Protein AF-A0A3D5AUF2-F1 (afdb_monomer)

Solvent-accessible surface area (backbone atoms only — not comparable to full-atom values): 5116 Å² total; per-residue (Å²): 109,68,64,58,37,48,53,31,47,53,49,15,52,51,29,41,76,70,74,36,33,68,60,12,42,67,47,28,70,62,32,28,60,52,25,47,77,66,73,35,57,71,59,16,43,53,36,37,44,51,42,20,55,33,28,48,73,65,71,35,25,65,64,16,30,60,46,20,51,52,38,53,74,67,53,58,92,84,43,86,61,44,66,59,33,48,50,52,28,53,54,18,48,63,55,59,72,55,132

Structure (mmCIF, N/CA/C/O backbone):
data_AF-A0A3D5AUF2-F1
#
_entry.id   AF-A0A3D5AUF2-F1
#
loop_
_atom_site.group_PDB
_atom_site.id
_atom_site.type_symbol
_atom_site.label_atom_id
_atom_site.label_alt_id
_atom_site.label_comp_id
_atom_site.label_asym_id
_atom_site.label_entity_id
_atom_site.label_seq_id
_atom_site.pdbx_PDB_ins_code
_atom_site.Cartn_x
_atom_site.Cartn_y
_atom_site.Cartn_z
_atom_site.occupancy
_atom_site.B_iso_or_equiv
_atom_site.auth_seq_id
_atom_site.auth_comp_id
_atom_site.auth_asym_id
_atom_site.auth_atom_id
_atom_site.pdbx_PDB_model_num
ATOM 1 N N . ARG A 1 1 ? 6.805 1.127 -19.909 1.00 87.06 1 ARG A N 1
ATOM 2 C CA . ARG A 1 1 ? 5.737 0.360 -19.183 1.00 87.06 1 ARG A CA 1
ATOM 3 C C . ARG A 1 1 ? 5.861 0.591 -17.683 1.00 87.06 1 ARG A C 1
ATOM 5 O O . ARG A 1 1 ? 4.849 0.850 -17.045 1.00 87.06 1 ARG A O 1
ATOM 12 N N . TYR A 1 2 ? 7.086 0.553 -17.166 1.00 95.31 2 TYR A N 1
ATOM 13 C CA . TYR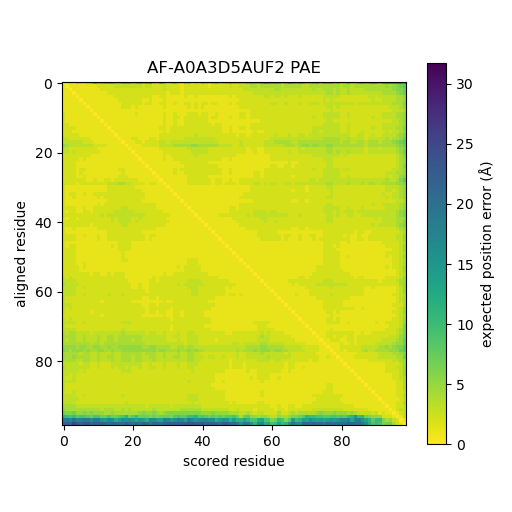 A 1 2 ? 7.447 0.970 -15.814 1.00 95.31 2 TYR A CA 1
ATOM 14 C C . TYR A 1 2 ? 7.027 2.418 -15.503 1.00 95.31 2 TYR A C 1
ATOM 16 O O . TYR A 1 2 ? 6.354 2.681 -14.515 1.00 95.31 2 TYR A O 1
ATOM 24 N N . GLU A 1 3 ? 7.287 3.345 -16.423 1.00 97.69 3 GLU A N 1
ATOM 25 C CA . GLU A 1 3 ? 6.948 4.770 -16.304 1.00 97.69 3 GLU A CA 1
ATOM 26 C C . GLU A 1 3 ? 5.436 4.993 -16.197 1.00 97.69 3 GLU A C 1
ATOM 28 O O . GLU A 1 3 ? 4.979 5.861 -15.465 1.00 97.69 3 GLU A O 1
ATOM 33 N N . LEU A 1 4 ? 4.639 4.177 -16.896 1.00 96.31 4 LEU A N 1
ATOM 34 C CA . LEU A 1 4 ? 3.178 4.234 -16.808 1.00 96.31 4 LEU A CA 1
ATOM 35 C C . LEU A 1 4 ? 2.663 3.723 -15.457 1.00 96.31 4 LEU A C 1
ATOM 37 O O . LEU A 1 4 ? 1.627 4.198 -14.993 1.00 96.31 4 LEU A O 1
ATOM 41 N N . ALA A 1 5 ? 3.360 2.768 -14.833 1.00 97.75 5 ALA A N 1
ATOM 42 C CA . ALA A 1 5 ? 3.041 2.314 -13.482 1.00 97.75 5 ALA A CA 1
ATOM 43 C C . ALA A 1 5 ? 3.370 3.404 -12.451 1.00 97.75 5 ALA A C 1
ATOM 45 O O . ALA A 1 5 ? 2.528 3.706 -11.608 1.00 97.75 5 ALA A O 1
ATOM 46 N N . TRP A 1 6 ? 4.516 4.079 -12.588 1.00 98.38 6 TRP A N 1
ATOM 47 C CA . TRP A 1 6 ? 4.847 5.258 -11.781 1.00 98.38 6 TRP A CA 1
ATOM 48 C C . TRP A 1 6 ? 3.850 6.397 -11.957 1.00 98.38 6 TRP A C 1
ATOM 50 O O . TRP A 1 6 ? 3.315 6.893 -10.973 1.00 98.38 6 TRP A O 1
ATOM 60 N N . LEU A 1 7 ? 3.498 6.742 -13.197 1.00 98.25 7 LEU A N 1
ATOM 61 C CA . LEU A 1 7 ? 2.505 7.781 -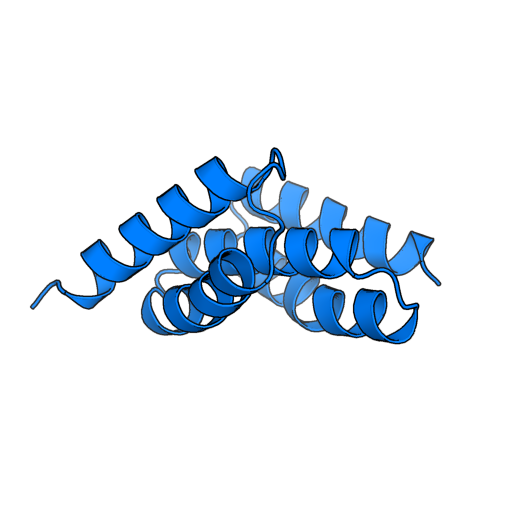13.469 1.00 98.25 7 LEU A CA 1
ATOM 62 C C . LEU A 1 7 ? 1.138 7.446 -12.849 1.00 98.25 7 LEU A C 1
ATOM 64 O O . LEU A 1 7 ? 0.396 8.336 -12.435 1.00 98.25 7 LEU A O 1
ATOM 68 N N . ALA A 1 8 ? 0.779 6.162 -12.794 1.00 98.06 8 ALA A N 1
ATOM 69 C CA . ALA A 1 8 ? -0.427 5.714 -12.112 1.00 98.06 8 ALA A CA 1
ATOM 70 C C . ALA A 1 8 ? -0.329 5.844 -10.590 1.00 98.06 8 ALA A C 1
ATOM 72 O O . ALA A 1 8 ? -1.279 6.323 -9.971 1.00 98.06 8 ALA A O 1
ATOM 73 N N . LEU A 1 9 ? 0.810 5.466 -10.010 1.00 98.56 9 LEU A N 1
ATOM 74 C CA . LEU A 1 9 ? 1.073 5.595 -8.582 1.00 98.56 9 LEU A CA 1
ATOM 75 C C . LEU A 1 9 ? 1.059 7.060 -8.129 1.00 98.56 9 LEU A C 1
ATOM 77 O O . LEU A 1 9 ? 0.362 7.407 -7.178 1.00 98.56 9 LEU A O 1
ATOM 81 N N . ASP A 1 10 ? 1.785 7.927 -8.828 1.00 98.56 10 ASP A N 1
ATOM 82 C CA . ASP A 1 10 ? 1.872 9.345 -8.483 1.00 98.56 10 ASP A CA 1
ATOM 83 C C . ASP A 1 10 ? 0.539 10.056 -8.718 1.00 98.56 10 ASP A C 1
ATOM 85 O O . ASP A 1 10 ? 0.102 10.837 -7.876 1.00 98.56 10 ASP A O 1
ATOM 89 N N . GLY A 1 11 ? -0.177 9.707 -9.793 1.00 98.31 11 GLY A N 1
ATOM 90 C CA . GLY A 1 11 ? -1.539 10.188 -10.015 1.00 98.31 11 GLY A CA 1
ATOM 91 C C . GLY A 1 11 ? -2.493 9.809 -8.879 1.00 98.31 11 GLY A C 1
ATOM 92 O O . GLY A 1 11 ? -3.282 10.643 -8.446 1.00 98.31 11 GLY A O 1
ATOM 93 N N . ALA A 1 12 ? -2.399 8.586 -8.348 1.00 98.38 12 ALA A N 1
ATOM 94 C CA . ALA A 1 12 ? -3.206 8.176 -7.201 1.00 98.38 12 ALA A CA 1
ATOM 95 C C . ALA A 1 12 ? -2.873 8.985 -5.937 1.00 98.38 12 ALA A C 1
ATOM 97 O O . ALA A 1 12 ? -3.778 9.394 -5.216 1.00 98.38 12 ALA A O 1
ATOM 98 N N . ARG A 1 13 ? -1.591 9.268 -5.683 1.00 97.88 13 ARG A N 1
ATOM 99 C CA . ARG A 1 13 ? -1.162 10.090 -4.537 1.00 97.88 13 ARG A CA 1
ATOM 100 C C . ARG A 1 13 ? -1.657 11.526 -4.633 1.00 97.88 13 ARG A C 1
ATOM 102 O O . ARG A 1 13 ? -2.085 12.077 -3.624 1.00 97.88 13 ARG A O 1
ATOM 109 N N . VAL A 1 14 ? -1.616 12.111 -5.831 1.00 98.44 14 VAL A N 1
ATOM 110 C CA . VAL A 1 14 ? -2.167 13.449 -6.081 1.00 98.44 14 VAL A CA 1
ATOM 111 C C . VAL A 1 14 ? -3.668 13.454 -5.808 1.00 98.44 14 VAL A C 1
ATOM 113 O O . VAL A 1 14 ? -4.115 14.260 -5.003 1.00 98.44 14 VAL A O 1
ATOM 116 N N . LEU A 1 15 ? -4.425 12.513 -6.383 1.00 98.50 15 LEU A N 1
ATOM 117 C CA . LEU A 1 15 ? -5.873 12.405 -6.155 1.00 98.50 15 LEU A CA 1
ATOM 118 C C . LEU A 1 15 ? -6.210 12.249 -4.664 1.00 98.50 15 LEU A C 1
ATOM 120 O O . LEU A 1 15 ? -7.082 12.947 -4.152 1.00 98.50 15 LEU A O 1
ATOM 124 N N . ALA A 1 16 ? -5.473 11.402 -3.940 1.00 97.12 16 ALA A N 1
ATOM 125 C CA . ALA A 1 16 ? -5.660 11.230 -2.501 1.00 97.12 16 ALA A CA 1
ATOM 126 C C . ALA A 1 16 ? -5.385 12.532 -1.727 1.00 97.12 16 ALA A C 1
ATOM 128 O O . ALA A 1 16 ? -6.181 12.924 -0.876 1.00 97.12 16 ALA A O 1
ATOM 129 N N . GLY A 1 17 ? -4.293 13.235 -2.049 1.00 96.06 17 GLY A N 1
ATOM 130 C CA . GLY A 1 17 ? -3.944 14.519 -1.433 1.00 96.06 17 GLY A CA 1
ATOM 131 C C . GLY A 1 17 ? -4.892 15.668 -1.794 1.00 96.06 17 GLY A C 1
ATOM 132 O O . GLY A 1 17 ? -5.003 16.628 -1.036 1.00 96.06 17 GLY A O 1
ATOM 133 N N . SER A 1 18 ? -5.594 15.566 -2.924 1.00 97.50 18 SER A N 1
ATOM 134 C CA . SER A 1 18 ? -6.585 16.541 -3.392 1.00 97.50 18 SER A CA 1
ATOM 135 C C . SER A 1 18 ? -8.004 16.285 -2.870 1.00 97.50 18 SER A C 1
ATOM 137 O O . SER A 1 18 ? -8.908 17.044 -3.205 1.00 97.50 18 SER A O 1
ATOM 139 N N . GLY A 1 19 ? -8.208 15.265 -2.029 1.00 96.88 19 GLY A N 1
A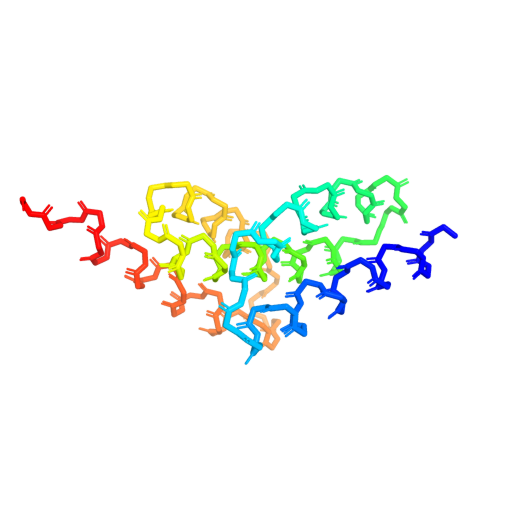TOM 140 C CA . GLY A 1 19 ? -9.523 14.950 -1.464 1.00 96.88 19 GLY A CA 1
ATOM 141 C C . GLY A 1 19 ? -10.418 14.113 -2.381 1.00 96.88 19 GLY A C 1
ATOM 142 O O . GLY A 1 19 ? -11.629 14.102 -2.189 1.00 96.88 19 GLY A O 1
ATOM 143 N N . GLU A 1 20 ? -9.834 13.387 -3.338 1.00 98.12 20 GLU A N 1
ATOM 144 C CA . GLU A 1 20 ? -10.534 12.459 -4.240 1.00 98.12 20 GLU A CA 1
ATOM 145 C C . GLU A 1 20 ? -10.093 10.993 -4.003 1.00 98.12 20 GLU A C 1
ATOM 147 O O . GLU A 1 20 ? -9.530 10.344 -4.898 1.00 98.12 20 GLU A O 1
ATOM 152 N N . PRO A 1 21 ? -10.282 10.436 -2.791 1.00 97.31 21 PRO A N 1
ATOM 153 C CA . PRO A 1 21 ? -9.697 9.151 -2.414 1.00 97.31 21 PRO A CA 1
ATOM 154 C C . PRO A 1 21 ? -10.307 7.950 -3.163 1.00 97.31 21 PRO A C 1
ATOM 156 O O . PRO A 1 21 ? -9.608 6.972 -3.425 1.00 97.31 21 PRO A O 1
ATOM 159 N N . GLU A 1 22 ? -11.560 8.013 -3.610 1.00 98.25 22 GLU A N 1
ATOM 160 C CA . GLU A 1 22 ? -1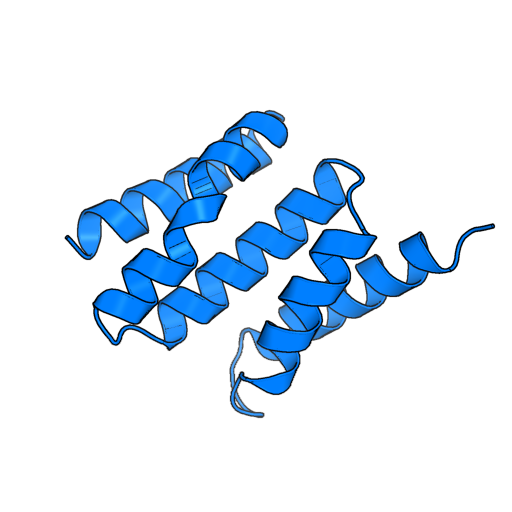2.189 6.968 -4.432 1.00 98.25 22 GLU A CA 1
ATOM 161 C C . GLU A 1 22 ? -11.580 6.912 -5.842 1.00 98.25 22 GLU A C 1
ATOM 163 O O . GLU A 1 22 ? -11.338 5.831 -6.400 1.00 98.25 22 GLU A O 1
ATOM 168 N N . ALA A 1 23 ? -11.275 8.079 -6.416 1.00 98.38 23 ALA A N 1
ATOM 169 C CA . ALA A 1 23 ? -10.565 8.175 -7.687 1.00 98.38 23 ALA A CA 1
ATOM 170 C C . ALA A 1 23 ? -9.121 7.676 -7.535 1.00 98.38 23 ALA A C 1
ATOM 172 O O . ALA A 1 23 ? -8.634 6.915 -8.378 1.00 98.38 23 ALA A O 1
ATOM 173 N N . ALA A 1 24 ? -8.458 8.030 -6.429 1.00 98.50 24 ALA A N 1
ATOM 174 C CA . ALA A 1 24 ? -7.140 7.508 -6.082 1.00 98.50 24 ALA A CA 1
ATOM 175 C C . ALA A 1 24 ? -7.141 5.976 -5.984 1.00 98.50 24 ALA A C 1
ATOM 177 O O . ALA A 1 24 ? -6.265 5.323 -6.560 1.00 98.50 24 ALA A O 1
ATOM 178 N N . LEU A 1 25 ? -8.150 5.394 -5.327 1.00 98.50 25 LEU A N 1
ATOM 179 C CA . LEU A 1 25 ? -8.278 3.946 -5.173 1.00 98.50 25 LEU A CA 1
ATOM 180 C C . LEU A 1 25 ? -8.422 3.260 -6.529 1.00 98.50 25 LEU A C 1
ATOM 182 O O . LEU A 1 25 ? -7.714 2.298 -6.831 1.00 98.50 25 LEU A O 1
ATOM 186 N N . THR A 1 26 ? -9.298 3.796 -7.378 1.00 98.31 26 THR A N 1
ATOM 187 C CA . THR A 1 26 ? -9.488 3.309 -8.751 1.00 98.31 26 THR A CA 1
ATOM 188 C C . THR A 1 26 ? -8.173 3.336 -9.531 1.00 98.31 26 THR A C 1
ATOM 190 O O . THR A 1 26 ? -7.838 2.388 -10.244 1.00 98.31 26 THR A O 1
ATOM 193 N N . ARG A 1 27 ? -7.390 4.407 -9.367 1.00 97.50 27 ARG A N 1
ATOM 194 C CA . ARG A 1 27 ? -6.116 4.606 -10.062 1.00 97.50 27 ARG A CA 1
ATOM 195 C C . ARG A 1 27 ? -5.028 3.632 -9.596 1.00 97.50 27 ARG A C 1
ATOM 197 O O . ARG A 1 27 ? -4.308 3.105 -10.447 1.00 97.50 27 ARG A O 1
ATOM 204 N N . VAL A 1 28 ? -4.903 3.392 -8.287 1.00 98.38 28 VAL A N 1
ATOM 205 C CA . VAL A 1 28 ? -3.812 2.586 -7.701 1.00 98.38 28 VAL A CA 1
ATOM 206 C C . VAL A 1 28 ? -4.065 1.077 -7.758 1.00 98.38 28 VAL A C 1
ATOM 208 O O . VAL A 1 28 ? -3.104 0.314 -7.794 1.00 98.38 28 VAL A O 1
ATOM 211 N N . ARG A 1 29 ? -5.325 0.625 -7.851 1.00 97.38 29 ARG A N 1
ATOM 212 C CA . ARG A 1 29 ? -5.711 -0.796 -7.715 1.00 97.38 29 ARG A CA 1
ATOM 213 C C . ARG A 1 29 ? -4.928 -1.773 -8.604 1.00 97.38 29 ARG A C 1
ATOM 215 O O . ARG A 1 29 ? -4.567 -2.848 -8.151 1.00 97.38 29 ARG A O 1
ATOM 222 N N . SER A 1 30 ? -4.623 -1.398 -9.850 1.00 96.06 30 SER A N 1
ATOM 223 C CA . SER A 1 30 ? -3.869 -2.265 -10.784 1.00 96.06 30 SER A CA 1
ATOM 224 C C . SER A 1 30 ? -2.348 -2.063 -10.760 1.00 96.06 30 SER A C 1
ATOM 226 O O . SER A 1 30 ? -1.618 -2.715 -11.506 1.00 96.06 30 SER A O 1
ATOM 228 N N . VAL A 1 31 ? -1.843 -1.112 -9.973 1.00 98.44 31 VAL A N 1
ATOM 229 C CA . VAL A 1 31 ? -0.431 -0.705 -10.004 1.00 98.44 31 VAL A CA 1
ATOM 230 C C . VAL A 1 31 ? 0.507 -1.751 -9.385 1.00 98.44 31 VAL A C 1
ATOM 232 O O . VAL A 1 31 ? 1.526 -2.037 -10.022 1.00 98.44 31 VAL A O 1
ATOM 235 N N . PRO A 1 32 ? 0.192 -2.382 -8.234 1.00 98.38 32 PRO A N 1
ATOM 236 C CA . PRO A 1 32 ? 1.041 -3.430 -7.662 1.00 98.38 32 PRO A CA 1
ATOM 237 C C . PRO A 1 32 ? 1.346 -4.570 -8.636 1.00 98.38 32 PRO A C 1
ATOM 239 O O . PRO A 1 32 ? 2.498 -4.956 -8.823 1.00 98.38 32 PRO A O 1
ATOM 242 N N . GLU A 1 33 ? 0.315 -5.080 -9.310 1.00 97.88 33 GLU A N 1
ATOM 243 C CA . GLU A 1 33 ? 0.433 -6.180 -10.272 1.00 97.88 33 GLU A CA 1
ATOM 244 C C . GLU A 1 33 ? 1.270 -5.782 -11.490 1.00 97.88 33 GLU A C 1
ATOM 246 O O . GLU A 1 33 ? 2.082 -6.573 -11.971 1.00 97.88 33 GLU A O 1
ATOM 251 N N . ARG A 1 34 ? 1.147 -4.530 -11.955 1.00 98.06 34 ARG A N 1
ATOM 252 C CA . ARG A 1 34 ? 1.993 -4.001 -13.034 1.00 98.06 34 ARG A CA 1
ATOM 253 C C . ARG A 1 34 ? 3.462 -3.988 -12.627 1.00 98.06 34 ARG A C 1
ATOM 255 O O . ARG A 1 34 ? 4.284 -4.459 -13.407 1.00 98.06 34 ARG A O 1
ATOM 262 N N . PHE A 1 35 ? 3.800 -3.511 -11.429 1.00 98.56 35 PHE A N 1
ATOM 263 C CA . PHE A 1 35 ? 5.186 -3.542 -10.951 1.00 98.56 35 PHE A CA 1
ATOM 264 C C . PHE A 1 35 ? 5.708 -4.973 -10.776 1.00 98.56 35 PHE A C 1
ATOM 266 O O . PHE A 1 35 ? 6.816 -5.264 -11.221 1.00 98.56 35 PHE A O 1
ATOM 273 N N . ARG A 1 36 ? 4.896 -5.900 -10.246 1.00 97.62 36 ARG A N 1
ATOM 274 C CA . ARG A 1 36 ? 5.263 -7.328 -10.162 1.00 97.62 36 ARG A CA 1
ATOM 275 C C . ARG A 1 36 ? 5.521 -7.959 -11.524 1.00 97.62 36 ARG A C 1
ATOM 277 O O . ARG A 1 36 ? 6.490 -8.692 -11.670 1.00 97.62 36 ARG A O 1
ATOM 284 N N . SER A 1 37 ? 4.702 -7.645 -12.529 1.00 97.94 37 SER A N 1
ATOM 285 C CA . SER A 1 37 ? 4.897 -8.141 -13.902 1.00 97.94 37 SER A CA 1
ATOM 286 C C . SER A 1 37 ? 6.193 -7.645 -14.557 1.00 97.94 37 SER A C 1
ATOM 288 O O . SER A 1 37 ? 6.615 -8.180 -15.577 1.00 97.94 37 SER A O 1
ATOM 290 N N . LEU A 1 38 ? 6.805 -6.610 -13.975 1.00 97.88 38 LEU A N 1
ATOM 291 C CA . LEU A 1 38 ? 8.082 -6.025 -14.376 1.00 97.88 38 LEU A CA 1
ATOM 292 C C . LEU A 1 38 ? 9.212 -6.389 -13.398 1.00 97.88 38 LEU A C 1
ATOM 294 O O . LEU A 1 38 ? 10.260 -5.753 -13.435 1.00 97.88 38 LEU A O 1
ATOM 298 N N . GLU A 1 39 ? 8.979 -7.336 -12.481 1.00 97.50 39 GLU A N 1
ATOM 299 C CA . GLU A 1 39 ? 9.930 -7.769 -11.442 1.00 97.50 39 GLU A CA 1
ATOM 300 C C . GLU A 1 39 ? 10.420 -6.622 -10.529 1.00 97.50 39 GLU A C 1
ATOM 302 O O . GLU A 1 39 ? 11.435 -6.719 -9.843 1.00 97.50 39 GLU A O 1
ATOM 307 N N . SER A 1 40 ? 9.665 -5.521 -10.478 1.00 97.38 40 SER A N 1
ATOM 308 C CA . SER A 1 40 ? 9.957 -4.322 -9.684 1.00 97.38 40 SER A CA 1
ATOM 309 C C . SER A 1 40 ? 9.301 -4.434 -8.303 1.00 97.38 40 SER A C 1
ATOM 311 O O . SER A 1 40 ? 8.295 -3.788 -8.004 1.00 97.38 40 SER A O 1
ATOM 313 N N . PHE A 1 41 ? 9.802 -5.347 -7.468 1.00 95.25 41 PHE A N 1
ATOM 314 C CA . PHE A 1 41 ? 9.134 -5.721 -6.213 1.00 95.25 41 PHE A CA 1
ATOM 315 C C . PHE A 1 41 ? 9.103 -4.599 -5.166 1.00 95.25 41 PHE A C 1
ATOM 317 O O . PHE A 1 41 ? 8.118 -4.478 -4.441 1.00 95.25 41 PHE A O 1
ATOM 324 N N . GLY A 1 42 ? 10.140 -3.758 -5.098 1.00 94.69 42 GLY A N 1
ATOM 325 C CA . GLY A 1 42 ? 10.170 -2.624 -4.167 1.00 94.69 42 GLY A CA 1
ATOM 326 C C . GLY A 1 42 ? 9.055 -1.618 -4.460 1.00 94.69 42 GLY A C 1
ATOM 327 O O . GLY A 1 42 ? 8.325 -1.193 -3.565 1.00 94.69 42 GLY A O 1
ATOM 328 N N . GLU A 1 43 ? 8.865 -1.299 -5.735 1.00 97.56 43 GLU A N 1
ATOM 329 C CA . GLU A 1 43 ? 7.799 -0.433 -6.223 1.00 97.56 43 GLU A CA 1
ATOM 330 C C . GLU A 1 43 ? 6.420 -1.076 -6.077 1.00 97.56 43 GLU A C 1
ATOM 332 O O . GLU A 1 43 ? 5.454 -0.377 -5.769 1.00 97.56 43 GLU A O 1
ATOM 337 N N . ALA A 1 44 ? 6.319 -2.402 -6.224 1.00 98.38 44 ALA A N 1
ATOM 338 C CA . ALA A 1 44 ? 5.085 -3.125 -5.934 1.00 98.38 44 ALA A CA 1
ATOM 339 C C . ALA A 1 44 ? 4.671 -2.947 -4.464 1.00 98.38 44 ALA A C 1
ATOM 341 O O . ALA A 1 44 ? 3.538 -2.542 -4.209 1.00 98.38 44 ALA A O 1
ATOM 342 N N . PHE A 1 45 ? 5.590 -3.137 -3.509 1.00 98.19 45 PHE A N 1
ATOM 343 C CA . PHE A 1 45 ? 5.309 -2.897 -2.087 1.00 98.19 45 PHE A CA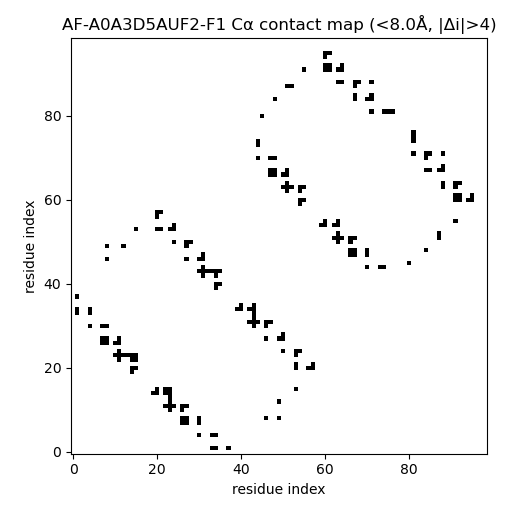 1
ATOM 344 C C . PHE A 1 45 ? 4.947 -1.440 -1.795 1.00 98.19 45 PHE A C 1
ATOM 346 O O . PHE A 1 45 ? 4.054 -1.165 -0.995 1.00 98.19 45 PHE A O 1
ATOM 353 N N . LEU A 1 46 ? 5.602 -0.488 -2.461 1.00 97.69 46 LEU A N 1
ATOM 354 C CA . LEU A 1 46 ? 5.278 0.929 -2.325 1.00 97.69 46 LEU A CA 1
ATOM 355 C C . LEU A 1 46 ? 3.868 1.259 -2.850 1.00 97.69 46 LEU A C 1
ATOM 357 O O . LEU A 1 46 ? 3.155 2.074 -2.251 1.00 97.69 46 LEU A O 1
ATOM 361 N N . ALA A 1 47 ? 3.461 0.640 -3.959 1.00 98.56 47 ALA A N 1
ATOM 362 C CA . ALA A 1 47 ? 2.120 0.780 -4.512 1.00 98.56 47 ALA A CA 1
ATOM 363 C C . ALA A 1 47 ? 1.060 0.149 -3.599 1.00 98.56 47 ALA A C 1
ATOM 365 O O . ALA A 1 47 ? 0.011 0.752 -3.391 1.00 98.56 47 ALA A O 1
ATOM 366 N N . GLU A 1 48 ? 1.341 -1.009 -3.000 1.00 98.81 48 GLU A N 1
ATOM 367 C CA . GLU A 1 48 ? 0.443 -1.660 -2.035 1.00 98.81 48 GLU A CA 1
ATOM 368 C C . GLU A 1 48 ? 0.306 -0.878 -0.739 1.00 98.81 48 GLU A C 1
ATOM 370 O O . GLU A 1 48 ? -0.805 -0.728 -0.240 1.00 98.81 48 GLU A O 1
ATOM 375 N N . LEU A 1 49 ? 1.403 -0.316 -0.227 1.00 98.69 49 LEU A N 1
ATOM 376 C CA . LEU A 1 49 ? 1.354 0.588 0.918 1.00 98.69 49 LEU A CA 1
ATOM 377 C C . LEU A 1 49 ? 0.449 1.788 0.620 1.00 98.69 49 LEU A C 1
ATOM 379 O O . LEU A 1 49 ? -0.438 2.104 1.407 1.00 98.69 49 LEU A O 1
ATOM 383 N N . THR A 1 50 ? 0.631 2.409 -0.549 1.00 98.69 50 THR A N 1
ATOM 384 C CA . THR A 1 50 ? -0.201 3.543 -0.982 1.00 98.69 50 THR A CA 1
ATOM 385 C C . THR A 1 50 ? -1.671 3.120 -1.121 1.00 98.69 50 THR A C 1
ATOM 387 O O . THR A 1 50 ? -2.561 3.839 -0.679 1.00 98.69 50 THR A O 1
ATOM 390 N N . MET A 1 51 ? -1.945 1.941 -1.688 1.00 98.81 51 MET A N 1
ATOM 391 C CA . MET A 1 51 ? -3.301 1.397 -1.802 1.00 98.81 51 MET A CA 1
ATOM 392 C C . MET A 1 51 ? -3.941 1.159 -0.431 1.00 98.81 51 MET A C 1
ATOM 394 O O . MET A 1 51 ? -5.083 1.558 -0.233 1.00 98.81 51 MET A O 1
ATOM 398 N N . GLY A 1 52 ? -3.211 0.578 0.524 1.00 98.62 52 GLY A N 1
ATOM 399 C CA . GLY A 1 52 ? -3.682 0.375 1.895 1.00 98.62 52 GLY A CA 1
ATOM 400 C C . GLY A 1 52 ? -4.048 1.683 2.599 1.00 98.62 52 GLY A C 1
ATOM 401 O O . GLY A 1 52 ? -5.099 1.778 3.223 1.00 98.62 52 GLY A O 1
ATOM 402 N N . GLU A 1 53 ? -3.234 2.728 2.454 1.00 98.56 53 GLU A N 1
ATOM 403 C CA . GLU A 1 53 ? -3.523 4.052 3.028 1.00 98.56 53 GLU A CA 1
ATOM 404 C C . GLU A 1 53 ? -4.750 4.722 2.390 1.00 98.56 53 GLU A C 1
ATOM 406 O O . GLU A 1 53 ? -5.570 5.334 3.081 1.00 98.56 53 GLU A O 1
ATOM 411 N N . VAL A 1 54 ? -4.915 4.576 1.074 1.00 98.62 54 VAL A N 1
ATOM 412 C CA . VAL A 1 54 ? -6.108 5.063 0.371 1.00 98.62 54 VAL A CA 1
ATOM 413 C C . VAL A 1 54 ? -7.355 4.292 0.811 1.00 98.62 54 VAL A C 1
ATOM 415 O O . VAL A 1 54 ? -8.383 4.915 1.067 1.00 98.62 54 VAL A O 1
ATOM 418 N N . LEU A 1 55 ? -7.265 2.967 0.975 1.00 98.69 55 LEU A N 1
ATOM 419 C CA . LEU A 1 55 ? -8.352 2.132 1.501 1.00 98.69 55 LEU A CA 1
ATOM 420 C C . LEU A 1 55 ? -8.806 2.594 2.894 1.00 98.69 55 LEU A C 1
ATOM 422 O O . LEU A 1 55 ? -10.005 2.672 3.152 1.00 98.69 55 LEU A O 1
ATOM 426 N N . LEU A 1 56 ? -7.872 2.980 3.770 1.00 98.25 56 LEU A N 1
ATOM 427 C CA . LEU A 1 56 ? -8.215 3.571 5.070 1.00 98.25 56 LEU A CA 1
ATOM 428 C C . LEU A 1 56 ? -8.954 4.902 4.933 1.00 98.25 56 LEU A C 1
ATOM 430 O O . LEU A 1 56 ? -9.880 5.167 5.695 1.00 98.25 56 LEU A O 1
ATOM 434 N N . THR A 1 57 ? -8.572 5.722 3.955 1.00 97.31 57 THR A N 1
ATOM 435 C CA . THR A 1 57 ? -9.206 7.025 3.717 1.00 97.31 57 THR A CA 1
ATOM 436 C C . THR A 1 57 ? -10.639 6.872 3.203 1.00 97.31 57 THR A C 1
ATOM 438 O O . THR A 1 57 ? -11.512 7.624 3.626 1.00 97.31 57 THR A O 1
ATOM 441 N N . VAL A 1 58 ? -10.913 5.872 2.357 1.00 97.94 58 VAL A N 1
ATOM 442 C CA . VAL A 1 58 ? -12.277 5.580 1.864 1.00 97.94 58 VAL A CA 1
ATOM 443 C C . VAL A 1 58 ? -13.113 4.720 2.824 1.00 97.94 58 VAL A C 1
ATOM 445 O O . VAL A 1 58 ? -14.179 4.235 2.449 1.00 97.94 58 VAL A O 1
ATOM 448 N N . GLY A 1 59 ? -12.643 4.482 4.054 1.00 97.19 59 GLY A N 1
ATOM 449 C CA . GLY A 1 59 ? -13.394 3.723 5.058 1.00 97.19 59 GLY A CA 1
ATOM 450 C C . GLY A 1 59 ? -13.491 2.221 4.773 1.00 97.19 59 GLY A C 1
ATOM 451 O O . GLY A 1 59 ? -14.477 1.589 5.146 1.00 97.19 59 GLY A O 1
ATOM 452 N N . GLN A 1 60 ? -12.475 1.633 4.136 1.00 98.19 60 GLN A N 1
ATOM 453 C CA . GLN A 1 60 ? -12.378 0.194 3.858 1.00 98.19 60 GLN A CA 1
ATOM 454 C C . GLN A 1 60 ? -11.243 -0.467 4.667 1.00 98.19 60 GLN A C 1
ATOM 456 O O . GLN A 1 60 ? -10.297 -1.012 4.090 1.00 98.19 60 GLN A O 1
ATOM 461 N N . PRO A 1 61 ? -11.300 -0.446 6.015 1.00 98.12 61 PRO A N 1
ATOM 462 C CA . PRO A 1 61 ? -10.190 -0.892 6.853 1.00 98.12 61 PRO A CA 1
ATOM 463 C C . PRO A 1 61 ? -9.913 -2.398 6.764 1.00 98.12 61 PRO A C 1
ATOM 465 O O . PRO A 1 61 ? -8.760 -2.796 6.888 1.00 98.12 61 PRO A O 1
ATOM 468 N N . GLY A 1 62 ? -10.920 -3.234 6.483 1.00 98.19 62 GLY A N 1
ATOM 469 C CA . GLY A 1 62 ? -10.722 -4.679 6.312 1.00 98.19 62 GLY A CA 1
ATOM 470 C C . GLY A 1 62 ? -9.898 -5.033 5.066 1.00 98.19 62 GLY A C 1
ATOM 471 O O . GLY A 1 62 ? -8.979 -5.845 5.140 1.00 98.19 62 GLY A O 1
ATOM 472 N N . GLU A 1 63 ? -10.170 -4.384 3.928 1.00 98.44 63 GLU A N 1
ATOM 473 C CA . GLU A 1 63 ? -9.357 -4.561 2.712 1.00 98.44 63 GLU A CA 1
ATOM 474 C C . GLU A 1 63 ? -7.960 -3.951 2.912 1.00 98.44 63 GLU A C 1
ATOM 476 O O . GLU A 1 63 ? -6.956 -4.556 2.531 1.00 98.44 63 GLU A O 1
ATOM 481 N N . ALA A 1 64 ? -7.875 -2.796 3.588 1.00 98.62 64 ALA A N 1
ATOM 482 C CA . ALA A 1 64 ? -6.597 -2.181 3.937 1.00 98.62 64 ALA A CA 1
ATOM 483 C C . ALA A 1 64 ? -5.724 -3.119 4.783 1.00 98.62 64 ALA A C 1
ATOM 485 O O . ALA A 1 64 ? -4.548 -3.303 4.475 1.00 98.62 64 ALA A O 1
ATOM 486 N N . GLU A 1 65 ? -6.288 -3.739 5.823 1.00 98.62 65 GLU A N 1
ATOM 487 C CA . GLU A 1 65 ? -5.582 -4.679 6.695 1.00 98.62 65 GLU A CA 1
ATOM 488 C C . GLU A 1 65 ? -4.967 -5.831 5.893 1.00 98.62 65 GLU A C 1
ATOM 490 O O . GLU A 1 65 ? -3.780 -6.125 6.050 1.00 98.62 65 GLU A O 1
ATOM 495 N N . GLN A 1 66 ? -5.748 -6.461 5.010 1.00 98.25 66 GLN A N 1
ATOM 496 C CA . GLN A 1 66 ? -5.281 -7.586 4.197 1.00 98.25 66 GLN A CA 1
ATOM 497 C C . GLN A 1 66 ? -4.070 -7.206 3.339 1.00 98.25 66 GLN A C 1
ATOM 499 O O . GLN A 1 66 ? -3.058 -7.912 3.342 1.00 98.25 66 GLN A O 1
ATOM 504 N N . VAL A 1 67 ? -4.145 -6.063 2.655 1.00 98.50 67 VAL A N 1
ATOM 505 C CA . VAL A 1 67 ? -3.056 -5.543 1.816 1.00 98.50 67 VAL A CA 1
ATOM 506 C C . VAL A 1 67 ? -1.829 -5.211 2.669 1.00 98.50 67 VAL A C 1
ATOM 508 O O . VAL A 1 67 ? -0.713 -5.636 2.364 1.00 98.50 67 VAL A O 1
ATOM 511 N N . LEU A 1 68 ? -2.023 -4.493 3.777 1.00 98.75 68 LEU A N 1
ATOM 512 C CA . LEU A 1 68 ? -0.941 -3.998 4.630 1.00 98.75 68 LEU A CA 1
ATOM 513 C C . LEU A 1 68 ? -0.229 -5.118 5.401 1.00 98.75 68 LEU A C 1
ATOM 515 O O . LEU A 1 68 ? 0.981 -5.022 5.616 1.00 98.75 68 LEU A O 1
ATOM 519 N N . ARG A 1 69 ? -0.918 -6.215 5.750 1.00 98.62 69 ARG A N 1
ATOM 520 C CA . ARG A 1 69 ? -0.269 -7.434 6.270 1.00 98.62 69 ARG A CA 1
ATOM 521 C C . ARG A 1 69 ? 0.717 -8.014 5.259 1.00 98.62 69 ARG A C 1
ATOM 523 O O . ARG A 1 69 ? 1.821 -8.392 5.649 1.00 98.62 69 ARG A O 1
ATOM 530 N N . GLY A 1 70 ? 0.344 -8.046 3.978 1.00 97.88 70 GLY A N 1
ATOM 531 C CA . GLY A 1 70 ? 1.228 -8.476 2.893 1.00 97.88 70 GLY A CA 1
ATOM 532 C C . GLY A 1 70 ? 2.473 -7.595 2.775 1.00 97.88 70 GLY A C 1
ATOM 533 O O . GLY A 1 70 ? 3.586 -8.110 2.691 1.00 97.88 70 GLY A O 1
ATOM 534 N N . VAL A 1 71 ? 2.302 -6.272 2.861 1.00 98.44 71 VAL A N 1
ATOM 535 C CA . VAL A 1 71 ? 3.417 -5.311 2.812 1.00 98.44 71 VAL A CA 1
ATOM 536 C C . VAL A 1 71 ? 4.371 -5.491 3.992 1.00 98.44 71 VAL A C 1
ATOM 538 O O . VAL A 1 71 ? 5.574 -5.647 3.792 1.00 98.44 71 VAL A O 1
ATOM 541 N N . VAL A 1 72 ? 3.855 -5.507 5.224 1.00 98.31 72 VAL A N 1
ATOM 542 C CA . VAL A 1 72 ? 4.684 -5.657 6.434 1.00 98.31 72 VAL A CA 1
ATOM 543 C C . VAL A 1 72 ? 5.398 -7.010 6.461 1.00 98.31 72 VAL A C 1
ATOM 545 O O . VAL A 1 72 ? 6.556 -7.076 6.862 1.00 98.31 72 VAL A O 1
ATOM 548 N N . GLY A 1 73 ? 4.735 -8.081 6.019 1.00 97.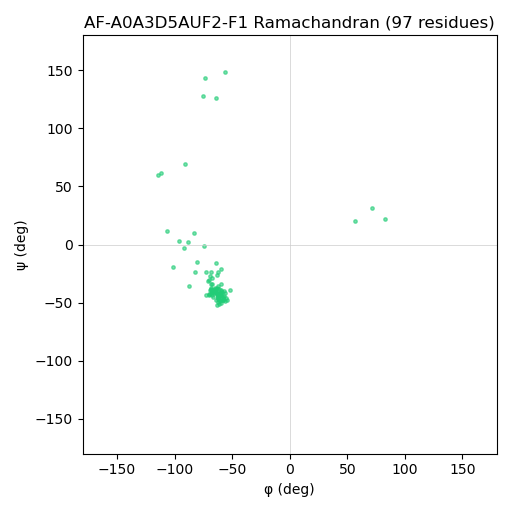25 73 GLY A N 1
ATOM 549 C CA . GLY A 1 73 ? 5.332 -9.416 5.955 1.00 97.25 73 GLY A CA 1
ATOM 550 C C . GLY A 1 73 ? 6.367 -9.591 4.839 1.00 97.25 73 GLY A C 1
ATOM 551 O O . GLY A 1 73 ? 7.214 -10.476 4.943 1.00 97.25 73 GLY A O 1
ATOM 552 N N . GLY A 1 74 ? 6.301 -8.778 3.781 1.00 95.75 74 GLY A N 1
ATOM 553 C CA . GLY A 1 74 ? 7.154 -8.907 2.597 1.00 95.75 74 GLY A CA 1
ATOM 554 C C . GLY A 1 74 ? 8.338 -7.938 2.524 1.00 95.75 74 GLY A C 1
ATOM 555 O O . GLY A 1 74 ? 9.293 -8.209 1.795 1.00 95.75 74 GLY A O 1
ATOM 556 N N . LEU A 1 75 ? 8.311 -6.825 3.263 1.00 96.19 75 LEU A N 1
ATOM 557 C CA . LEU A 1 75 ? 9.413 -5.861 3.284 1.00 96.19 75 LEU A CA 1
ATOM 558 C C . LEU A 1 75 ? 10.634 -6.381 4.074 1.00 96.19 75 LEU A C 1
ATOM 560 O O . LEU A 1 75 ? 10.475 -6.987 5.138 1.00 96.19 75 LEU A O 1
ATOM 564 N N . PRO A 1 76 ? 11.871 -6.080 3.624 1.00 95.12 76 PRO A N 1
ATOM 565 C CA . PRO A 1 76 ? 13.071 -6.253 4.439 1.00 95.12 76 PRO A CA 1
ATOM 566 C C . PRO A 1 76 ? 12.980 -5.493 5.767 1.00 95.12 76 PRO A C 1
ATOM 568 O O . PRO A 1 76 ? 12.389 -4.415 5.847 1.00 95.12 76 PRO A O 1
ATOM 571 N N . ARG A 1 77 ? 13.611 -6.027 6.819 1.00 93.25 77 ARG A N 1
ATOM 572 C CA . ARG A 1 77 ? 13.560 -5.437 8.172 1.00 93.25 77 ARG A CA 1
ATOM 573 C C . ARG A 1 77 ? 14.182 -4.042 8.265 1.00 93.25 77 ARG A C 1
ATOM 575 O O . ARG A 1 77 ? 13.820 -3.277 9.151 1.00 93.25 77 ARG A O 1
ATOM 582 N N . ASP A 1 78 ? 15.124 -3.738 7.385 1.00 95.06 78 ASP A N 1
ATOM 583 C CA . ASP A 1 78 ? 15.833 -2.464 7.275 1.00 95.06 78 ASP A CA 1
ATOM 584 C C . ASP A 1 78 ? 15.216 -1.523 6.225 1.00 95.06 78 ASP A C 1
ATOM 586 O O . ASP A 1 78 ? 15.714 -0.417 6.012 1.00 95.06 78 ASP A O 1
ATOM 590 N N . ALA A 1 79 ? 14.110 -1.919 5.585 1.00 95.25 79 ALA A N 1
ATOM 591 C CA . ALA A 1 79 ? 13.433 -1.076 4.613 1.00 95.25 79 ALA A CA 1
ATOM 592 C C . ALA A 1 79 ? 12.876 0.190 5.282 1.00 95.25 79 ALA A C 1
ATOM 594 O O . ALA A 1 79 ? 12.055 0.121 6.198 1.00 95.25 79 ALA A O 1
ATOM 595 N N . GLY A 1 80 ? 13.233 1.366 4.758 1.00 95.25 80 GLY A N 1
ATOM 596 C CA . GLY A 1 80 ? 12.763 2.652 5.292 1.00 95.25 80 GLY A CA 1
ATOM 597 C C . GLY A 1 80 ? 11.237 2.833 5.270 1.00 95.25 80 GLY A C 1
ATOM 598 O O . GLY A 1 80 ? 10.701 3.626 6.039 1.00 95.25 80 GLY A O 1
ATOM 599 N N . ALA A 1 81 ? 10.520 2.079 4.430 1.00 95.38 81 ALA A N 1
ATOM 600 C CA . ALA A 1 81 ? 9.057 2.085 4.375 1.00 95.38 81 ALA A CA 1
ATOM 601 C C . ALA A 1 81 ? 8.390 1.235 5.474 1.00 95.38 81 ALA A C 1
ATOM 603 O O . ALA A 1 81 ? 7.194 1.398 5.718 1.00 95.38 81 ALA A O 1
ATOM 604 N N . LEU A 1 82 ? 9.131 0.349 6.150 1.00 97.31 82 LEU A N 1
ATOM 605 C CA . LEU A 1 82 ? 8.569 -0.594 7.118 1.00 97.31 82 LEU A CA 1
ATOM 606 C C . LEU A 1 82 ? 7.876 0.096 8.308 1.00 97.31 82 LEU A C 1
ATOM 608 O O . LEU A 1 82 ? 6.753 -0.301 8.619 1.00 97.31 82 LEU A O 1
ATOM 612 N N . PRO A 1 83 ? 8.436 1.152 8.941 1.00 98.25 83 PRO A N 1
ATOM 613 C CA . P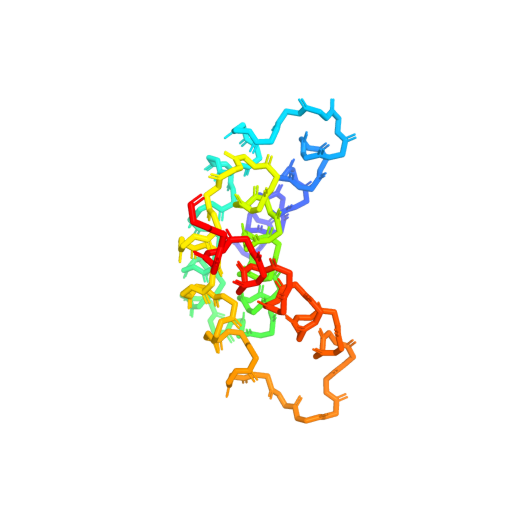RO A 1 83 ? 7.739 1.852 10.023 1.00 98.25 83 PRO A CA 1
ATOM 614 C C . PRO A 1 83 ? 6.402 2.457 9.580 1.00 98.25 83 PR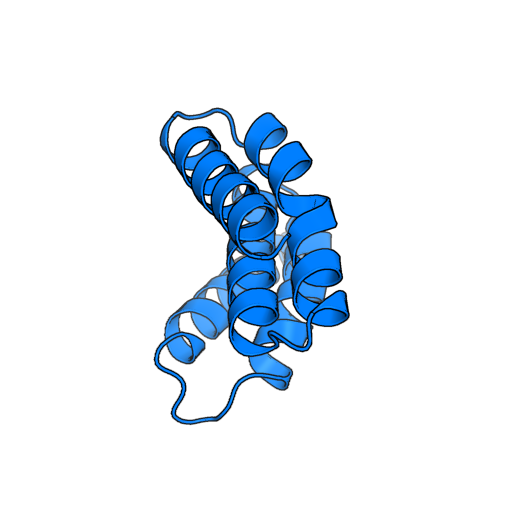O A C 1
ATOM 616 O O . PRO A 1 83 ? 5.411 2.376 10.305 1.00 98.25 83 PRO A O 1
ATOM 619 N N . ARG A 1 84 ? 6.349 3.012 8.362 1.00 97.88 84 ARG A N 1
ATOM 620 C CA . ARG A 1 84 ? 5.122 3.571 7.777 1.00 97.88 84 ARG A CA 1
ATOM 621 C C . ARG A 1 84 ? 4.086 2.479 7.505 1.00 97.88 84 ARG A C 1
ATOM 623 O O . ARG A 1 84 ? 2.925 2.648 7.864 1.00 97.88 84 ARG A O 1
ATOM 630 N N . ALA A 1 85 ? 4.505 1.351 6.932 1.00 98.44 85 ALA A N 1
ATOM 631 C CA . ALA A 1 85 ? 3.624 0.211 6.686 1.00 98.44 85 ALA A CA 1
ATOM 632 C C . ALA A 1 85 ? 3.073 -0.393 7.986 1.00 98.44 85 ALA A C 1
ATOM 634 O O . ALA A 1 85 ? 1.879 -0.673 8.077 1.00 98.44 85 ALA A O 1
ATOM 635 N N . ALA A 1 86 ? 3.915 -0.534 9.013 1.00 98.50 86 ALA A N 1
ATOM 636 C CA . ALA A 1 86 ? 3.502 -1.019 10.326 1.00 98.50 86 ALA A CA 1
ATOM 637 C C . ALA A 1 86 ? 2.491 -0.075 10.995 1.00 98.50 86 ALA A C 1
ATOM 639 O O . ALA A 1 86 ? 1.495 -0.538 11.548 1.00 98.50 86 ALA A O 1
ATOM 640 N N . TYR A 1 87 ? 2.707 1.242 10.900 1.00 98.56 87 TYR A N 1
ATOM 641 C CA . TYR A 1 87 ? 1.752 2.235 11.392 1.00 98.56 87 TYR A CA 1
ATOM 642 C C . TYR A 1 87 ? 0.402 2.142 10.667 1.00 98.56 87 TYR A C 1
ATOM 644 O O . TYR A 1 87 ? -0.638 2.084 11.321 1.00 98.56 87 TYR A O 1
ATOM 652 N N . ALA A 1 88 ? 0.409 2.079 9.332 1.00 98.56 88 ALA A N 1
ATOM 653 C CA . ALA A 1 88 ? -0.815 1.942 8.547 1.00 98.56 88 ALA A CA 1
ATOM 654 C C . ALA A 1 88 ? -1.570 0.647 8.898 1.00 98.56 88 ALA A C 1
ATOM 656 O O . ALA A 1 88 ? -2.786 0.676 9.075 1.00 98.56 88 ALA A O 1
ATOM 657 N N . LEU A 1 89 ? -0.862 -0.477 9.068 1.00 98.75 89 LEU A N 1
ATOM 658 C CA . LEU A 1 89 ? -1.473 -1.743 9.481 1.00 98.75 89 LEU A CA 1
ATOM 659 C C . LEU A 1 89 ? -2.106 -1.642 10.875 1.00 98.75 89 LEU A C 1
ATOM 661 O O . LEU A 1 89 ? -3.241 -2.071 11.064 1.00 98.75 89 LEU A O 1
ATOM 665 N N . ALA A 1 90 ? -1.407 -1.046 11.843 1.00 98.56 90 ALA A N 1
ATOM 666 C CA . ALA A 1 90 ? -1.961 -0.822 13.177 1.00 98.56 90 ALA A CA 1
ATOM 667 C C . ALA A 1 90 ? -3.223 0.056 13.126 1.00 98.56 90 ALA A C 1
ATOM 669 O O . ALA A 1 90 ? -4.202 -0.226 13.814 1.00 98.56 90 ALA A O 1
ATOM 670 N N . HIS A 1 91 ? -3.229 1.085 12.274 1.00 98.19 91 HIS A N 1
ATOM 671 C CA . HIS A 1 91 ? -4.396 1.937 12.056 1.00 98.19 91 HIS A CA 1
ATOM 672 C C . HIS A 1 91 ? -5.579 1.154 11.467 1.00 98.19 91 HIS A C 1
ATOM 674 O O . HIS A 1 91 ? -6.708 1.337 11.917 1.00 98.19 91 HIS A O 1
ATOM 680 N N . ALA A 1 92 ? -5.329 0.266 10.499 1.00 98.44 92 ALA A N 1
ATOM 681 C CA . ALA A 1 92 ? -6.354 -0.608 9.929 1.00 98.44 92 ALA A CA 1
ATOM 682 C C . ALA A 1 92 ? -6.981 -1.512 10.996 1.00 98.44 92 ALA A C 1
ATOM 684 O O . ALA A 1 92 ? -8.199 -1.512 11.158 1.00 98.44 92 ALA A O 1
ATOM 685 N N . LEU A 1 93 ? -6.146 -2.197 11.781 1.00 98.19 93 LEU A N 1
ATOM 686 C CA . LEU A 1 93 ? -6.585 -3.090 12.857 1.00 98.19 93 LEU A CA 1
ATOM 687 C C . LEU A 1 93 ? -7.455 -2.356 13.887 1.00 98.19 93 LEU A C 1
ATOM 689 O O . LEU A 1 93 ? -8.548 -2.808 14.205 1.00 98.19 93 LEU A O 1
ATOM 693 N N . LEU A 1 94 ? -7.036 -1.162 14.319 1.00 97.50 94 LEU A N 1
ATOM 694 C CA . LEU A 1 94 ? -7.810 -0.335 15.253 1.00 97.50 94 LEU A CA 1
ATOM 695 C C . LEU A 1 94 ? -9.176 0.107 14.715 1.00 97.50 94 LEU A C 1
ATOM 697 O O . LEU A 1 94 ? -10.034 0.489 15.506 1.00 97.50 94 LEU A O 1
ATOM 701 N N . GLN A 1 95 ? -9.370 0.151 13.396 1.00 96.12 95 GLN A N 1
ATOM 702 C CA . GLN A 1 95 ? -10.671 0.450 12.800 1.00 96.12 95 GLN A CA 1
ATOM 703 C C . GLN A 1 95 ? -11.525 -0.806 12.613 1.00 96.12 95 GLN A C 1
ATOM 705 O O . GLN A 1 95 ? -12.735 -0.716 12.791 1.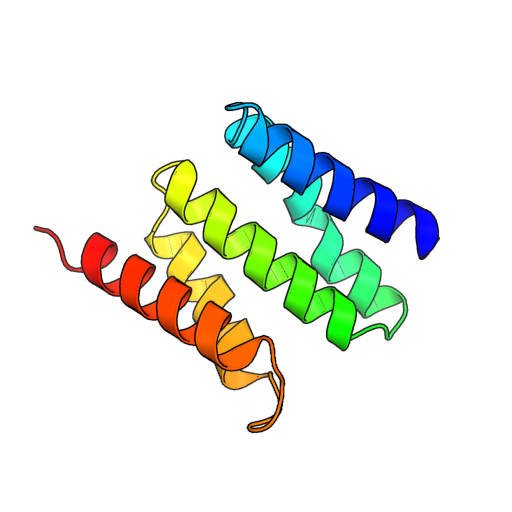00 96.12 95 GLN A O 1
ATOM 710 N N . VAL A 1 96 ? -10.912 -1.946 12.278 1.00 94.06 96 VAL A N 1
ATOM 711 C CA . VAL A 1 96 ? -11.598 -3.246 12.170 1.00 94.06 96 VAL A CA 1
ATOM 712 C C . VAL A 1 96 ? -12.131 -3.706 13.528 1.00 94.06 96 VAL A C 1
ATOM 714 O O . VAL A 1 96 ? -13.245 -4.211 13.598 1.00 94.06 96 VAL A O 1
ATOM 717 N N . ASP A 1 97 ? -11.379 -3.476 14.605 1.00 87.88 97 ASP A N 1
ATOM 718 C CA . ASP A 1 97 ? -11.752 -3.879 15.968 1.00 87.88 97 ASP A CA 1
ATOM 719 C C . ASP A 1 97 ? -12.853 -3.001 16.601 1.00 87.88 97 ASP A C 1
ATOM 721 O O . ASP A 1 97 ? -13.252 -3.235 17.746 1.00 87.88 97 ASP A O 1
ATOM 725 N N . LYS A 1 98 ? -13.347 -1.966 15.904 1.00 77.00 98 LYS A N 1
ATOM 726 C CA . LYS A 1 98 ? -14.442 -1.133 16.421 1.00 77.00 98 LYS A CA 1
ATOM 727 C C . LYS A 1 98 ? -15.776 -1.889 16.302 1.00 77.00 98 LYS A C 1
ATOM 729 O O . LYS A 1 98 ? -16.081 -2.363 15.210 1.00 77.00 98 LYS A O 1
ATOM 734 N N . PRO A 1 99 ? -16.553 -1.996 17.397 1.00 54.16 99 PRO A N 1
ATOM 735 C CA . PRO A 1 99 ? -17.846 -2.680 17.411 1.00 54.16 99 PRO A CA 1
ATOM 736 C C . PRO A 1 99 ? -18.929 -1.949 16.610 1.00 54.16 99 PRO A C 1
ATOM 738 O O . PRO A 1 99 ? -18.839 -0.705 16.471 1.00 54.16 99 PRO A O 1
#

Sequence (99 aa):
RYELAWLALDGARVLAGSGEPEAALTRVRSVPERFRSLESFGEAFLAELTMGEVLLTVGQPGEAEQVLRGVVGGLPRDAGALPRAAYALAHALLQVDKP

Nearest PDB structures (foldseek):
  6hc2-assembly1_C  TM=9.031E-01  e=2.612E-01  Homo sapiens
  4g2v-assembly1_A  TM=8.720E-01  e=2.477E-01  Mus musculus
  4a1s-assembly1_B  TM=8.836E-01  e=5.785E-01  Drosophila melanogaster
  2ifu-assembly4_D  TM=6.520E-01  e=1.118E-01  Danio rerio
  3ro2-assembly1_A  TM=7.625E-01  e=3.062E-01  Mus musculus

Mean predicted aligned error: 2.32 Å

Secondary structure (DSSP, 8-state):
-HHHHHHHHHHHHHHHHTT-HHHHHHHHTTHHHHHHHTT-HHHHHHHHHHHHHHHHHTT-HHHHHHHHHHHHHHS-TT-TTHHHHHHHHHHHHHHHT--

Radius of gyration: 12.87 Å; Cα contacts (8 Å, |Δi|>4): 113; chains: 1; bounding box: 34×26×37 Å

Foldseek 3Di:
DLVVLVVLQVVLVVCVVVVNLVVSLVSLVCSLVVCVVVVNNVSSLVSLLSNLQSCVVVVNLVVSLVSLVVSLVPDDPPDPCNVVSVVSNVSSVVSVPDD

pLDDT: mean 96.82, std 5.12, range [54.16, 98.81]